Protein AF-A0A5K1FC65-F1 (afdb_monomer_lite)

Organism: NCBI:txid210225

Structure (mmCIF, N/CA/C/O backbone):
data_AF-A0A5K1FC65-F1
#
_entry.id   AF-A0A5K1FC65-F1
#
loop_
_atom_site.group_PDB
_atom_site.id
_atom_site.type_symbol
_atom_site.label_atom_id
_atom_site.label_alt_id
_atom_site.label_comp_id
_atom_site.label_asym_id
_atom_site.label_entity_id
_atom_site.label_seq_id
_atom_site.pdbx_PDB_ins_code
_atom_site.Cartn_x
_atom_site.Cartn_y
_atom_site.Cartn_z
_atom_site.occupancy
_atom_site.B_iso_or_equiv
_atom_site.auth_seq_id
_atom_site.auth_comp_id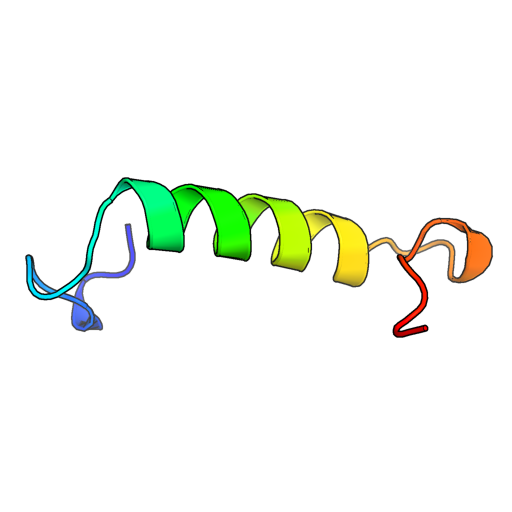
_atom_site.auth_asym_id
_atom_site.auth_atom_id
_atom_site.pdbx_PDB_model_num
ATOM 1 N N . MET A 1 1 ? -10.110 -5.612 4.474 1.00 63.22 1 MET A N 1
ATOM 2 C CA . MET A 1 1 ? -9.519 -5.029 5.695 1.00 63.22 1 MET A CA 1
ATOM 3 C C . MET A 1 1 ? -8.672 -6.089 6.386 1.00 63.22 1 MET A C 1
ATOM 5 O O . MET A 1 1 ? -9.180 -7.190 6.588 1.00 63.22 1 MET A O 1
ATOM 9 N N . ASP A 1 2 ? -7.393 -5.807 6.665 1.00 75.81 2 ASP A N 1
ATOM 10 C CA . ASP A 1 2 ? -6.504 -6.730 7.390 1.00 75.81 2 ASP A CA 1
ATOM 11 C C . ASP A 1 2 ? -7.021 -6.916 8.825 1.00 75.81 2 ASP A C 1
ATOM 13 O O . ASP A 1 2 ? -7.111 -5.962 9.596 1.00 75.81 2 ASP A O 1
ATOM 17 N N . LYS A 1 3 ? -7.367 -8.157 9.186 1.00 81.94 3 LYS A N 1
ATOM 18 C CA . LYS A 1 3 ? -7.912 -8.499 10.509 1.00 81.94 3 LYS A CA 1
ATOM 19 C C . LYS A 1 3 ? -6.915 -8.229 11.642 1.00 81.94 3 LYS A C 1
ATOM 21 O O . LYS A 1 3 ? -7.339 -8.058 12.780 1.00 81.94 3 LYS A O 1
ATOM 26 N N . ARG A 1 4 ? -5.613 -8.175 11.342 1.00 86.62 4 ARG A N 1
ATOM 27 C CA . ARG A 1 4 ? -4.543 -7.875 12.306 1.00 86.62 4 ARG A CA 1
ATOM 28 C C . ARG A 1 4 ? -4.540 -6.412 12.744 1.00 86.62 4 ARG A C 1
ATOM 30 O O . ARG A 1 4 ? -4.032 -6.119 13.819 1.00 86.62 4 ARG A O 1
ATOM 37 N N . LEU A 1 5 ? -5.106 -5.514 11.936 1.00 81.81 5 LEU A N 1
ATOM 38 C CA . LEU A 1 5 ? -5.182 -4.081 12.232 1.00 81.81 5 LEU A CA 1
ATOM 39 C C . LEU A 1 5 ? -6.305 -3.748 13.237 1.00 81.81 5 LEU A C 1
ATOM 41 O O . LEU A 1 5 ? -6.296 -2.682 13.852 1.00 81.81 5 LEU A O 1
ATOM 45 N N . GLY A 1 6 ? -7.262 -4.664 13.446 1.00 83.94 6 GLY A N 1
ATOM 46 C CA . GLY A 1 6 ? -8.430 -4.423 14.299 1.00 83.94 6 GLY A CA 1
ATOM 47 C C . GLY A 1 6 ? -9.196 -3.171 13.857 1.00 83.94 6 GLY A C 1
ATOM 48 O O . GLY A 1 6 ? -9.340 -2.940 12.664 1.00 83.94 6 GLY A O 1
ATOM 49 N N . ASN A 1 7 ? -9.640 -2.351 14.814 1.00 81.38 7 ASN A N 1
ATOM 50 C CA . ASN A 1 7 ? -10.137 -0.985 14.572 1.00 81.38 7 ASN A CA 1
ATOM 51 C C . ASN A 1 7 ? -9.089 0.079 14.968 1.00 81.38 7 ASN A C 1
ATOM 53 O O . ASN A 1 7 ? -9.441 1.218 15.256 1.00 81.38 7 ASN A O 1
ATOM 57 N N . ASN A 1 8 ? -7.807 -0.296 15.043 1.00 88.88 8 ASN A N 1
ATOM 58 C CA . ASN A 1 8 ? -6.722 0.560 15.534 1.00 88.88 8 ASN A CA 1
ATOM 59 C C . ASN A 1 8 ? -5.989 1.256 14.383 1.00 88.88 8 ASN A C 1
ATOM 61 O O . ASN A 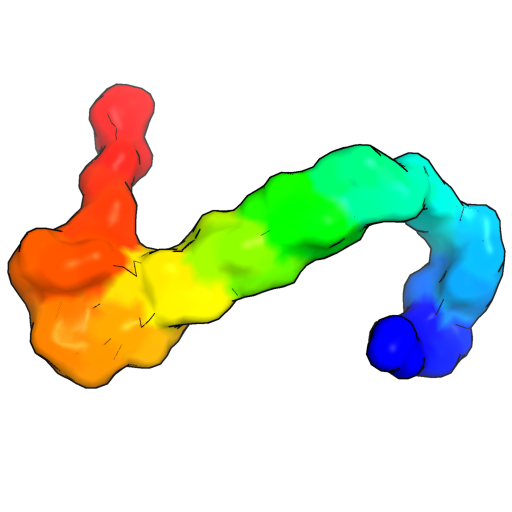1 8 ? -4.772 1.150 14.253 1.00 88.88 8 ASN A O 1
ATOM 65 N N . TYR A 1 9 ? -6.735 1.926 13.512 1.00 89.25 9 TYR A N 1
ATOM 66 C CA . TYR A 1 9 ? -6.164 2.728 12.438 1.00 89.25 9 TYR A CA 1
ATOM 67 C C . TYR A 1 9 ? -7.113 3.859 12.064 1.00 89.25 9 TYR A C 1
ATOM 69 O O . TYR A 1 9 ? -8.332 3.746 12.209 1.00 89.25 9 TYR A O 1
ATOM 77 N N . VAL A 1 10 ? -6.546 4.948 11.557 1.00 93.50 10 VAL A N 1
ATOM 78 C CA . VAL A 1 10 ? -7.321 6.038 10.973 1.00 93.50 10 VAL A CA 1
ATOM 79 C C . VAL A 1 10 ? -7.746 5.600 9.575 1.00 93.50 10 VAL A C 1
ATOM 81 O O . VAL A 1 10 ? -6.904 5.251 8.748 1.00 93.50 10 VAL A O 1
ATOM 84 N N . VAL A 1 11 ? -9.055 5.572 9.318 1.00 91.75 11 VAL A N 1
ATOM 85 C CA . VAL A 1 11 ? -9.618 5.071 8.051 1.00 91.75 11 VAL A CA 1
ATOM 86 C C . VAL A 1 11 ? -9.049 5.829 6.853 1.00 91.75 11 VAL A C 1
ATOM 88 O O . VAL A 1 11 ? -8.622 5.198 5.889 1.00 91.75 11 VAL A O 1
ATOM 91 N N . ASP A 1 12 ? -8.967 7.154 6.954 1.00 95.19 12 ASP A N 1
ATOM 92 C CA . ASP A 1 12 ? -8.477 8.014 5.874 1.00 95.19 12 ASP A CA 1
ATOM 93 C C . ASP A 1 12 ? -7.003 7.747 5.551 1.00 95.19 12 ASP A C 1
ATOM 95 O O . ASP A 1 12 ? -6.615 7.669 4.383 1.00 95.19 12 ASP A O 1
ATOM 99 N N . GLU A 1 13 ? -6.178 7.536 6.58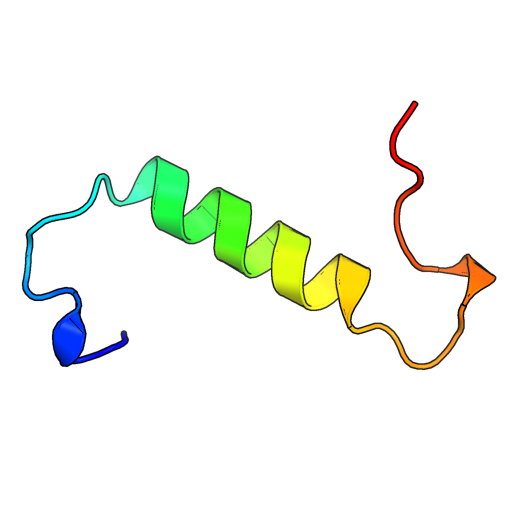1 1.00 95.12 13 GLU A N 1
ATOM 100 C CA . GLU A 1 13 ? -4.780 7.152 6.396 1.00 95.12 13 GLU A CA 1
ATOM 101 C C . GLU A 1 13 ? -4.703 5.785 5.722 1.00 95.12 13 GLU A C 1
ATOM 103 O O . GLU A 1 13 ? -4.041 5.652 4.697 1.00 95.12 13 GLU A O 1
ATOM 108 N N . ALA A 1 14 ? -5.430 4.783 6.224 1.00 92.94 14 ALA A N 1
ATOM 109 C CA . ALA A 1 14 ? -5.424 3.444 5.643 1.00 92.94 14 ALA A 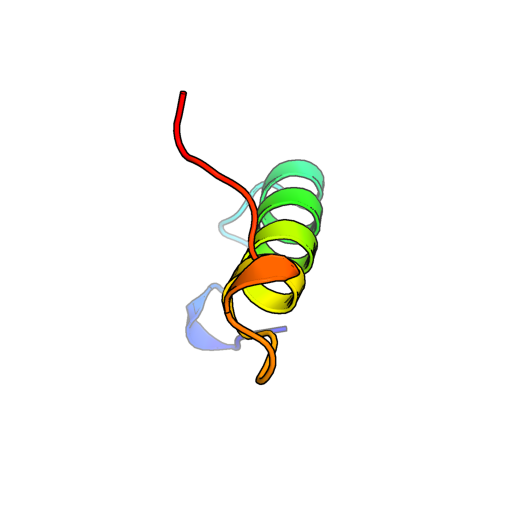CA 1
ATOM 110 C C . ALA A 1 14 ? -5.867 3.437 4.172 1.00 92.94 14 ALA A C 1
ATOM 112 O O . ALA A 1 14 ? -5.257 2.743 3.357 1.00 92.94 14 ALA A O 1
ATOM 113 N N . GLU A 1 15 ? -6.879 4.225 3.807 1.00 94.00 15 GLU A N 1
ATOM 114 C CA . GLU A 1 15 ? -7.302 4.375 2.415 1.00 94.00 15 GLU A CA 1
ATOM 115 C C . GLU A 1 15 ? -6.197 4.995 1.548 1.00 94.00 15 GLU A C 1
ATOM 117 O O . GLU A 1 15 ? -5.915 4.494 0.453 1.00 94.00 15 GLU A O 1
ATOM 122 N N . LEU A 1 16 ? -5.536 6.047 2.039 1.00 96.06 16 LEU A N 1
ATOM 123 C CA . LEU A 1 16 ? -4.425 6.689 1.341 1.00 96.06 16 LEU A CA 1
ATOM 124 C C . LEU A 1 16 ? -3.277 5.703 1.095 1.00 96.06 16 LEU A C 1
ATOM 126 O O . LEU A 1 16 ? -2.803 5.583 -0.038 1.00 96.06 16 LEU A O 1
ATOM 130 N N . ILE A 1 17 ? -2.846 4.970 2.126 1.00 94.12 17 ILE A N 1
ATOM 131 C CA . ILE A 1 17 ? -1.681 4.080 2.006 1.00 94.12 17 ILE A CA 1
ATOM 132 C C . ILE A 1 17 ? -2.021 2.839 1.172 1.00 94.12 17 ILE A C 1
ATOM 134 O O . ILE A 1 17 ? -1.156 2.328 0.465 1.00 94.12 17 ILE A O 1
ATOM 138 N N . LEU A 1 18 ? -3.280 2.383 1.169 1.00 94.62 18 LEU A N 1
ATOM 139 C CA . LEU A 1 18 ? -3.742 1.330 0.258 1.00 94.62 18 LEU A CA 1
ATOM 140 C C . LEU A 1 18 ? -3.659 1.773 -1.205 1.00 94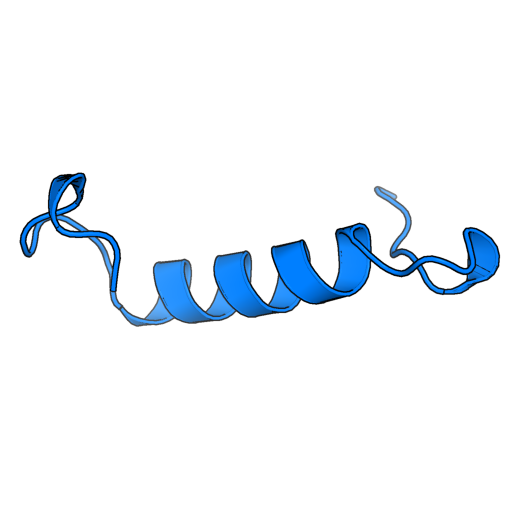.62 18 LEU A C 1
ATOM 142 O O . LEU A 1 18 ? -3.110 1.044 -2.032 1.00 94.62 18 LEU A O 1
ATOM 146 N N . LYS A 1 19 ? -4.155 2.972 -1.532 1.00 95.50 19 LYS A N 1
ATOM 147 C CA . LYS A 1 19 ? -4.046 3.532 -2.891 1.00 95.50 19 LYS A CA 1
ATOM 148 C C . LYS A 1 19 ? -2.585 3.685 -3.308 1.00 95.50 19 LYS A C 1
ATOM 150 O O . LYS A 1 19 ? -2.217 3.270 -4.406 1.00 95.50 19 LYS A O 1
ATOM 155 N N . LEU A 1 20 ? -1.745 4.215 -2.419 1.00 96.06 20 LEU A N 1
ATOM 156 C CA . LEU A 1 20 ? -0.310 4.336 -2.662 1.00 96.06 20 LEU A CA 1
ATOM 157 C C . LEU A 1 20 ? 0.341 2.965 -2.888 1.00 96.06 20 LEU A C 1
ATOM 159 O O . LEU A 1 20 ? 1.082 2.793 -3.850 1.00 96.06 20 LEU A O 1
ATOM 163 N N . GLY A 1 21 ? 0.024 1.970 -2.057 1.00 95.50 21 GLY A N 1
ATOM 164 C CA . GLY A 1 21 ? 0.539 0.608 -2.185 1.00 95.50 21 GLY A CA 1
ATOM 165 C C . GLY A 1 21 ? 0.189 -0.038 -3.527 1.00 95.50 21 GLY A C 1
ATOM 166 O O . GLY A 1 21 ? 1.047 -0.682 -4.134 1.00 95.50 21 GLY A O 1
ATOM 167 N N . VAL A 1 22 ? -1.029 0.186 -4.036 1.00 96.00 22 VAL A N 1
ATOM 168 C CA . VAL A 1 22 ? -1.435 -0.248 -5.385 1.00 96.00 22 VAL A CA 1
ATOM 169 C C . VAL A 1 22 ? -0.570 0.416 -6.457 1.00 96.00 22 VAL A C 1
ATOM 171 O O . VAL A 1 22 ? -0.043 -0.278 -7.324 1.00 96.00 22 VAL A O 1
ATOM 174 N N . LEU A 1 23 ? -0.368 1.735 -6.379 1.00 96.69 23 LEU A N 1
ATOM 175 C CA . LEU A 1 23 ? 0.477 2.467 -7.328 1.00 96.69 23 LEU A CA 1
ATOM 176 C C . LEU A 1 23 ? 1.941 1.996 -7.287 1.00 96.69 23 LEU A C 1
ATOM 178 O O . LEU A 1 23 ? 2.559 1.812 -8.332 1.00 96.69 23 LEU A O 1
ATOM 182 N N . CYS A 1 24 ? 2.488 1.738 -6.100 1.00 96.88 24 CYS A N 1
ATOM 183 C CA . CYS A 1 24 ? 3.843 1.209 -5.931 1.00 96.88 24 CYS A CA 1
ATOM 184 C C . CYS A 1 24 ? 3.999 -0.228 -6.455 1.00 96.88 24 CYS A C 1
ATOM 186 O O . CYS A 1 24 ? 5.103 -0.630 -6.817 1.00 96.88 24 CYS A O 1
ATOM 188 N N . SER A 1 25 ? 2.907 -0.995 -6.514 1.00 96.94 25 SER A N 1
ATOM 189 C CA . SER A 1 25 ? 2.903 -2.402 -6.938 1.00 96.94 25 SER A CA 1
ATOM 190 C C . SER A 1 25 ? 2.674 -2.591 -8.441 1.00 96.94 25 SER A C 1
ATOM 192 O O . SER A 1 25 ? 2.511 -3.723 -8.897 1.00 96.94 25 SER A O 1
ATOM 194 N N . GLN A 1 26 ? 2.649 -1.512 -9.228 1.00 97.25 26 GLN A N 1
ATOM 195 C CA . GLN A 1 26 ? 2.465 -1.618 -10.673 1.00 97.25 26 GLN A CA 1
ATOM 196 C C . GLN A 1 26 ? 3.592 -2.427 -11.328 1.00 97.25 26 GLN A C 1
ATOM 198 O O . GLN A 1 26 ? 4.782 -2.233 -11.053 1.00 97.25 26 GLN A O 1
ATOM 203 N N . THR A 1 27 ? 3.212 -3.344 -12.221 1.00 97.38 27 THR A N 1
ATOM 204 C CA . THR A 1 27 ? 4.153 -4.216 -12.939 1.00 97.38 27 THR A CA 1
ATOM 205 C C . THR A 1 27 ? 5.127 -3.398 -13.777 1.00 97.38 27 THR A C 1
ATOM 207 O O . THR A 1 27 ? 6.323 -3.679 -13.761 1.00 97.38 27 THR A O 1
ATOM 210 N N . THR A 1 28 ? 4.616 -2.357 -14.435 1.00 97.25 28 THR A N 1
ATOM 211 C CA . THR A 1 28 ? 5.379 -1.386 -15.222 1.00 97.25 28 THR A CA 1
ATOM 212 C C . THR A 1 28 ? 6.130 -0.433 -14.282 1.00 97.25 28 THR A C 1
ATOM 214 O O . THR A 1 28 ? 5.475 0.325 -13.558 1.00 97.25 28 THR A O 1
ATOM 217 N N . PRO A 1 29 ? 7.478 -0.464 -14.238 1.00 95.50 29 PRO A N 1
ATOM 218 C CA . PRO A 1 29 ? 8.263 0.353 -13.310 1.00 95.50 29 PRO A CA 1
ATOM 219 C C . PRO A 1 29 ? 8.007 1.858 -13.436 1.00 95.50 29 PRO A C 1
ATOM 221 O O . PRO A 1 29 ? 7.931 2.548 -12.425 1.00 95.50 29 PRO A O 1
ATOM 224 N N . GLU A 1 30 ? 7.811 2.352 -14.656 1.00 96.00 30 GLU A N 1
ATOM 225 C CA . GLU A 1 30 ? 7.614 3.769 -14.979 1.00 96.00 30 GLU A CA 1
ATOM 226 C C . GLU A 1 30 ? 6.275 4.314 -14.470 1.00 96.00 30 GLU A C 1
ATOM 228 O O . GLU A 1 30 ? 6.082 5.523 -14.383 1.00 96.00 30 GLU A O 1
ATOM 233 N N . SER A 1 31 ? 5.331 3.429 -14.147 1.00 95.31 31 SER A N 1
ATOM 234 C CA . SER A 1 31 ? 4.020 3.806 -13.619 1.00 95.31 31 SER A CA 1
ATOM 235 C C . SER A 1 31 ? 3.982 3.863 -12.087 1.00 95.31 31 SER A C 1
ATOM 237 O O . SER A 1 31 ? 2.962 4.241 -11.508 1.00 95.31 31 SER A O 1
ATOM 239 N N . ARG A 1 32 ? 5.081 3.493 -11.417 1.00 97.00 32 ARG A N 1
ATOM 240 C CA . ARG A 1 32 ? 5.226 3.620 -9.963 1.00 97.00 32 ARG A CA 1
ATOM 241 C C . ARG A 1 32 ? 5.547 5.075 -9.602 1.00 97.00 32 ARG A C 1
ATOM 243 O O . ARG A 1 32 ? 6.258 5.746 -10.348 1.00 97.00 32 ARG A O 1
ATOM 250 N N . PRO A 1 33 ? 5.061 5.576 -8.457 1.00 96.44 33 PRO A N 1
ATOM 251 C CA . PRO A 1 33 ? 5.383 6.924 -8.010 1.00 96.44 33 PRO A CA 1
ATOM 252 C C . PRO A 1 33 ? 6.861 7.033 -7.608 1.00 96.44 33 PRO A C 1
ATOM 254 O O . PRO A 1 33 ? 7.457 6.076 -7.112 1.00 96.44 33 PRO A O 1
ATOM 257 N N . THR A 1 34 ? 7.445 8.218 -7.783 1.00 92.88 34 THR A N 1
ATOM 258 C CA . THR A 1 34 ? 8.788 8.547 -7.287 1.00 92.88 34 THR A CA 1
ATOM 259 C C . THR A 1 34 ? 8.701 9.165 -5.896 1.00 92.88 34 THR A C 1
ATOM 261 O O . THR A 1 34 ? 7.854 10.025 -5.654 1.00 92.88 34 THR A O 1
ATOM 264 N N . MET A 1 35 ? 9.609 8.783 -5.001 1.00 85.31 35 MET A 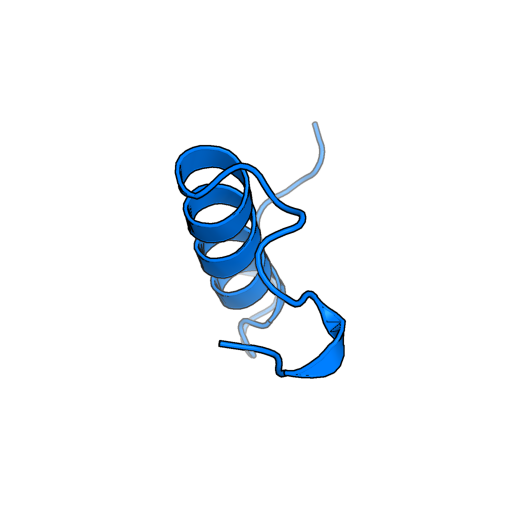N 1
ATOM 265 C CA . MET A 1 35 ? 9.795 9.470 -3.722 1.00 85.31 35 MET A CA 1
ATOM 266 C C . MET A 1 35 ? 10.727 10.661 -3.964 1.00 85.31 35 MET A C 1
ATOM 268 O O . MET A 1 35 ? 11.942 10.477 -4.033 1.00 85.31 35 MET A O 1
ATOM 272 N N . GLY A 1 36 ? 10.132 11.827 -4.230 1.00 74.00 36 GLY A N 1
ATOM 273 C CA . GLY A 1 36 ? 10.848 13.096 -4.398 1.00 74.00 36 GLY A CA 1
ATOM 274 C C . GLY A 1 36 ? 11.326 13.686 -3.081 1.00 74.00 36 GLY A C 1
ATOM 275 O O . GLY A 1 36 ? 10.723 13.353 -2.035 1.00 74.00 36 GLY A O 1
#

Radius of gyration: 12.29 Å; chains: 1; bounding box: 21×22×31 Å

Sequence (36 aa):
MDKRLGNNYVVDEAELILKLGVLCSQTTPESRPTMG

Foldseek 3Di:
DPVVCPPVDDPVVVVVVVVLVVQCPDPDNVSHDDDD

pLDDT: mean 91.06, std 7.83, range [63.22, 97.38]

Secondary structure (DSSP, 8-state):
--GGGTT-S-HHHHHHHHHHHHHHT-SSGGGSPP--